Protein AF-A0A149VI31-F1 (afdb_monomer_lite)

pLDDT: mean 93.37, std 4.99, range [61.56, 96.56]

Foldseek 3Di:
DKDFDADPPPRHWDADPVRHTHMDDPPVRVVVVVVVQAPDDQQNDPVDNNGYDPCPPPNPD

Structure (mmCIF, N/CA/C/O backbone):
data_AF-A0A149VI31-F1
#
_entry.id   AF-A0A149VI31-F1
#
loop_
_atom_site.group_PDB
_atom_site.id
_atom_site.type_symbol
_atom_site.label_atom_id
_atom_site.label_alt_id
_atom_site.label_comp_id
_atom_site.label_asym_id
_atom_site.label_entity_id
_atom_site.label_seq_id
_atom_site.pdbx_PDB_ins_code
_atom_site.Cartn_x
_atom_site.Cartn_y
_atom_site.Cartn_z
_atom_site.occupancy
_atom_site.B_iso_or_equiv
_atom_site.auth_seq_id
_atom_site.auth_comp_id
_atom_site.auth_asym_id
_atom_site.auth_atom_id
_atom_site.pdbx_PDB_model_num
ATOM 1 N N . MET A 1 1 ? 6.521 13.871 -6.142 1.00 75.50 1 MET A N 1
ATOM 2 C CA . MET A 1 1 ? 6.246 12.730 -5.243 1.00 75.50 1 MET A CA 1
ATOM 3 C C . MET A 1 1 ? 6.522 11.445 -6.004 1.00 75.50 1 MET A C 1
ATOM 5 O O . MET A 1 1 ? 5.994 11.294 -7.101 1.00 75.50 1 MET A O 1
ATOM 9 N N . GLN A 1 2 ? 7.372 10.582 -5.456 1.00 90.88 2 GLN A N 1
ATOM 10 C CA . GLN A 1 2 ? 7.696 9.262 -5.998 1.00 90.88 2 GLN A CA 1
ATOM 11 C C . GLN A 1 2 ? 7.335 8.200 -4.957 1.00 90.88 2 GLN A C 1
ATOM 13 O O . GLN A 1 2 ? 7.302 8.503 -3.765 1.00 90.88 2 GLN A O 1
ATOM 18 N N . THR A 1 3 ? 7.035 6.989 -5.408 1.00 94.00 3 THR A N 1
ATOM 19 C CA . THR A 1 3 ? 6.740 5.838 -4.546 1.00 94.00 3 THR A CA 1
ATOM 20 C C . THR A 1 3 ? 7.341 4.579 -5.155 1.00 94.00 3 THR A C 1
ATOM 22 O O . THR A 1 3 ? 7.591 4.551 -6.359 1.00 94.00 3 THR A O 1
ATOM 25 N N . LEU A 1 4 ? 7.576 3.544 -4.353 1.00 95.69 4 LEU A N 1
ATOM 26 C CA . LEU A 1 4 ? 7.952 2.235 -4.887 1.00 95.69 4 LEU A CA 1
ATOM 27 C C . LEU A 1 4 ? 6.777 1.686 -5.696 1.00 95.69 4 LEU A C 1
ATOM 29 O O . LEU A 1 4 ? 5.641 1.727 -5.229 1.00 95.69 4 LEU A O 1
ATOM 33 N N . LEU A 1 5 ? 7.030 1.222 -6.916 1.00 95.75 5 LEU A N 1
ATOM 34 C CA . LEU A 1 5 ? 5.981 0.672 -7.764 1.00 95.75 5 LEU A CA 1
ATOM 35 C C . LEU A 1 5 ? 5.542 -0.687 -7.212 1.00 95.75 5 LEU A C 1
ATOM 37 O O . LEU A 1 5 ? 6.374 -1.567 -6.994 1.00 95.75 5 LEU A O 1
ATOM 41 N N . LEU A 1 6 ? 4.232 -0.851 -7.042 1.00 95.75 6 LEU A N 1
ATOM 42 C CA . LEU A 1 6 ? 3.623 -2.146 -6.759 1.00 95.75 6 LEU A CA 1
ATOM 43 C C . LEU A 1 6 ? 3.047 -2.751 -8.039 1.00 95.75 6 LEU A C 1
ATOM 45 O O . LEU A 1 6 ? 2.512 -2.035 -8.893 1.00 95.75 6 LEU A O 1
ATOM 49 N N . ASP A 1 7 ? 3.135 -4.074 -8.168 1.00 94.69 7 ASP A N 1
ATOM 50 C CA . ASP A 1 7 ? 2.488 -4.786 -9.264 1.00 94.69 7 ASP A CA 1
ATOM 51 C C . ASP A 1 7 ? 0.970 -4.559 -9.242 1.00 94.69 7 ASP A C 1
ATOM 53 O O . ASP A 1 7 ? 0.317 -4.578 -8.197 1.00 94.69 7 ASP A O 1
ATOM 57 N N . ARG A 1 8 ? 0.387 -4.387 -10.430 1.00 90.81 8 ARG A N 1
ATOM 58 C CA . ARG A 1 8 ? -1.035 -4.042 -10.587 1.00 90.81 8 ARG A CA 1
ATOM 59 C C . ARG A 1 8 ? -1.982 -5.192 -10.237 1.00 90.81 8 ARG A C 1
ATOM 61 O O . ARG A 1 8 ? -3.164 -4.937 -10.018 1.00 90.81 8 ARG A O 1
ATOM 68 N N . SER A 1 9 ? -1.484 -6.424 -10.200 1.00 92.88 9 SER A N 1
ATOM 69 C CA . SER A 1 9 ? -2.267 -7.624 -9.907 1.00 92.88 9 SER A CA 1
ATOM 70 C C . SER A 1 9 ? -1.982 -8.120 -8.494 1.00 92.88 9 SER A C 1
ATOM 72 O O . SER A 1 9 ? -2.914 -8.326 -7.720 1.00 92.88 9 SER A O 1
ATOM 74 N N . THR A 1 10 ? -0.704 -8.284 -8.141 1.00 94.38 10 THR A N 1
ATOM 75 C CA . THR A 1 10 ? -0.299 -8.908 -6.872 1.00 94.38 10 THR A CA 1
ATOM 76 C C . THR A 1 10 ? -0.107 -7.922 -5.726 1.00 94.38 10 THR A C 1
ATOM 78 O O . THR A 1 10 ? -0.125 -8.356 -4.579 1.00 94.38 10 THR A O 1
ATOM 81 N N . TRP A 1 11 ? 0.028 -6.617 -6.005 1.00 94.00 11 TRP A N 1
ATOM 82 C CA . TRP A 1 11 ? 0.342 -5.585 -5.005 1.00 94.00 1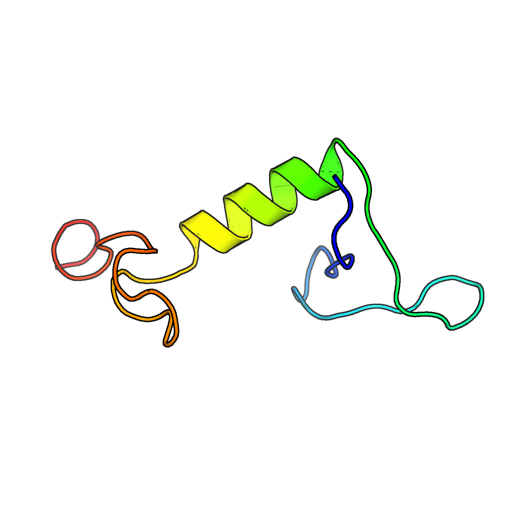1 TRP A CA 1
ATOM 83 C C . TRP A 1 11 ? 1.695 -5.772 -4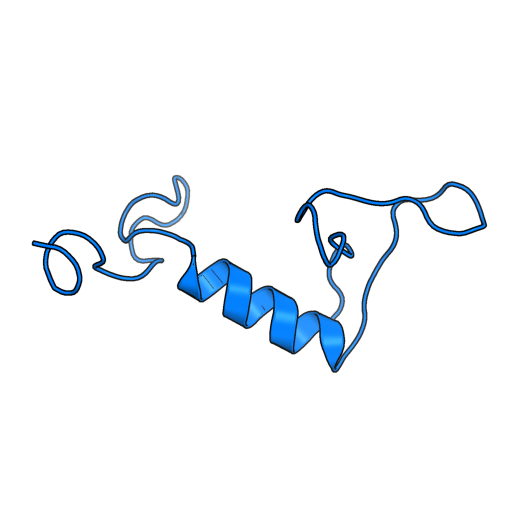.295 1.00 94.00 11 TRP A C 1
ATOM 85 O O . TRP A 1 11 ?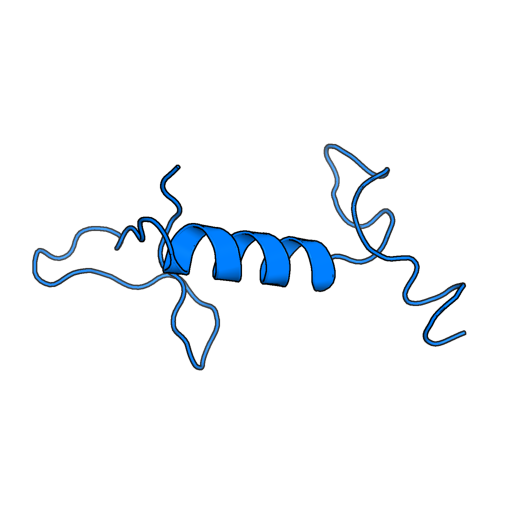 1.890 -5.244 -3.203 1.00 94.00 11 TRP A O 1
ATOM 95 N N . ASP A 1 12 ? 2.635 -6.480 -4.924 1.00 95.56 12 ASP A N 1
ATOM 96 C CA . ASP A 1 12 ? 3.988 -6.710 -4.401 1.00 95.56 12 ASP A CA 1
ATOM 97 C C . ASP A 1 12 ? 5.032 -5.804 -5.080 1.00 95.56 12 ASP A C 1
ATOM 99 O O . ASP A 1 12 ? 4.768 -5.208 -6.128 1.00 95.56 12 ASP A O 1
ATOM 103 N N . LEU A 1 13 ? 6.221 -5.694 -4.486 1.00 95.00 13 LEU A N 1
ATOM 104 C CA . LEU A 1 13 ? 7.351 -4.965 -5.057 1.00 95.00 13 LEU A CA 1
ATOM 105 C C . LEU A 1 13 ? 7.839 -5.642 -6.341 1.00 95.00 13 LEU A C 1
ATOM 107 O O . LEU A 1 13 ? 7.962 -6.863 -6.420 1.00 95.00 13 LEU A O 1
ATOM 111 N N . VAL A 1 14 ? 8.182 -4.828 -7.339 1.00 95.81 14 VAL A N 1
ATOM 112 C CA . VAL A 1 14 ? 8.721 -5.311 -8.615 1.00 95.81 14 VAL A CA 1
ATOM 113 C C . VAL A 1 14 ? 10.069 -4.682 -8.927 1.00 95.81 14 VAL A C 1
ATOM 115 O O . VAL A 1 14 ? 10.397 -3.592 -8.452 1.00 95.81 14 VAL A O 1
ATOM 118 N N . VAL A 1 15 ? 10.851 -5.377 -9.750 1.00 96.56 15 VAL A N 1
ATOM 119 C CA . VAL A 1 15 ? 12.115 -4.863 -10.281 1.00 96.56 15 VAL A CA 1
ATOM 120 C C . VAL A 1 15 ? 11.910 -4.200 -11.639 1.00 96.56 15 VAL A C 1
ATOM 122 O O . VAL A 1 15 ? 11.041 -4.595 -12.417 1.00 96.56 15 VAL A O 1
ATOM 125 N N . ASP A 1 16 ? 12.707 -3.177 -11.918 1.00 93.75 16 ASP A N 1
ATOM 126 C CA . ASP A 1 16 ? 12.775 -2.546 -13.229 1.00 93.75 16 ASP A CA 1
ATOM 127 C C . ASP A 1 16 ? 13.680 -3.328 -14.198 1.00 93.75 16 ASP A C 1
ATOM 129 O O . ASP A 1 16 ? 14.283 -4.348 -13.857 1.00 93.75 16 ASP A O 1
ATOM 133 N N . ALA A 1 17 ? 13.794 -2.837 -15.435 1.00 93.94 17 ALA A N 1
ATOM 134 C CA . ALA A 1 17 ? 14.600 -3.477 -16.476 1.00 93.94 17 ALA A CA 1
ATOM 135 C C . ALA A 1 17 ? 16.110 -3.53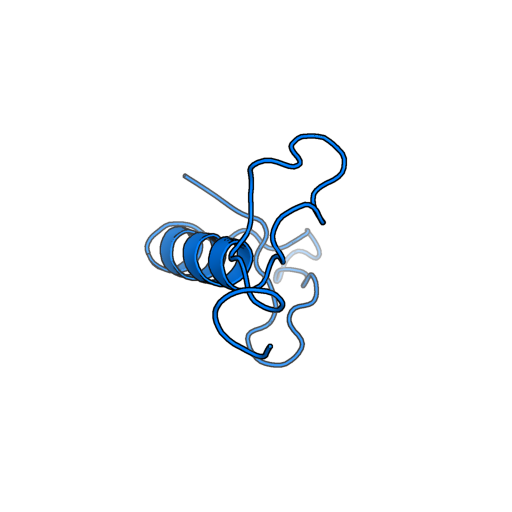2 -16.160 1.00 93.94 17 ALA A C 1
ATOM 137 O O . ALA A 1 17 ? 16.832 -4.303 -16.786 1.00 93.94 17 ALA A O 1
ATOM 138 N N . SER A 1 18 ? 16.590 -2.723 -15.211 1.00 95.31 18 SER A N 1
ATOM 139 C CA . SER A 1 18 ? 17.979 -2.722 -14.738 1.00 95.31 18 SER A CA 1
ATOM 140 C C . SER A 1 18 ? 18.204 -3.636 -13.528 1.00 95.31 18 SER A C 1
ATOM 142 O O . SER A 1 18 ? 19.337 -3.773 -13.071 1.00 95.31 18 SER A O 1
ATOM 144 N N . GLY A 1 19 ? 17.146 -4.273 -13.015 1.00 94.12 19 GLY A N 1
ATOM 145 C CA . GLY A 1 19 ? 17.188 -5.106 -11.815 1.00 94.12 19 GLY A CA 1
ATOM 146 C C . GLY A 1 19 ? 17.144 -4.316 -10.502 1.00 94.12 19 GLY A C 1
ATOM 147 O O . GLY A 1 19 ? 17.366 -4.900 -9.443 1.00 94.12 19 GLY A O 1
ATOM 148 N N . SER A 1 20 ? 16.855 -3.012 -10.546 1.00 95.75 20 SER A N 1
ATOM 149 C CA . SER A 1 20 ? 16.644 -2.184 -9.349 1.00 95.75 20 SER A CA 1
ATOM 150 C C . SER A 1 20 ? 15.178 -2.232 -8.911 1.00 95.75 20 SER A C 1
ATOM 152 O O . SER A 1 20 ? 14.312 -2.602 -9.700 1.00 95.75 20 SER A O 1
ATOM 154 N N . IL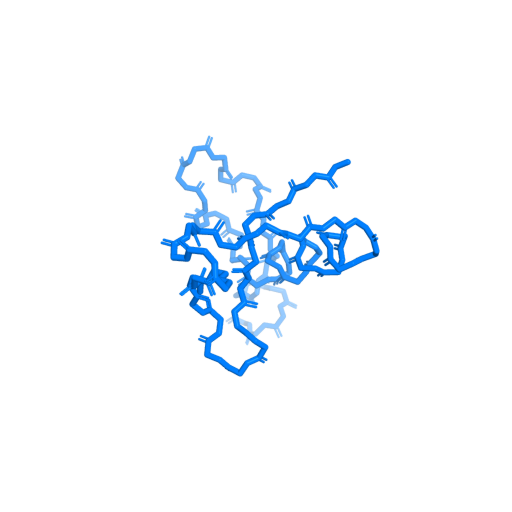E A 1 21 ? 14.861 -1.852 -7.666 1.00 96.44 21 ILE A N 1
ATOM 155 C CA . ILE A 1 21 ? 13.454 -1.746 -7.232 1.00 96.44 21 ILE A CA 1
ATOM 156 C C . ILE A 1 21 ? 12.769 -0.652 -8.054 1.00 96.44 21 ILE A C 1
ATOM 158 O O . ILE A 1 21 ? 13.232 0.490 -8.088 1.00 96.44 21 ILE A O 1
ATOM 162 N N . ALA A 1 22 ? 11.657 -0.999 -8.696 1.00 96.25 22 ALA A N 1
ATOM 163 C CA . ALA A 1 22 ? 10.943 -0.079 -9.559 1.00 96.25 22 ALA A CA 1
ATOM 164 C C . ALA A 1 22 ? 10.302 1.065 -8.759 1.00 96.25 22 ALA A C 1
ATOM 166 O O . ALA A 1 22 ? 9.770 0.883 -7.661 1.00 96.25 22 ALA A O 1
ATOM 167 N N . VAL A 1 23 ? 10.306 2.260 -9.348 1.00 95.88 23 VAL A N 1
ATOM 168 C CA . VAL A 1 23 ? 9.745 3.480 -8.757 1.00 95.88 23 VAL A CA 1
ATOM 169 C C . VAL A 1 23 ? 8.693 4.055 -9.698 1.00 95.88 23 VAL A C 1
ATOM 171 O O . VAL A 1 23 ? 8.892 4.132 -10.909 1.00 95.88 23 VAL A O 1
ATOM 174 N N . ALA A 1 24 ? 7.573 4.496 -9.136 1.00 94.75 24 ALA A N 1
ATOM 175 C CA . ALA A 1 24 ? 6.515 5.198 -9.840 1.00 94.75 24 ALA A CA 1
ATOM 176 C C . ALA A 1 24 ? 6.546 6.701 -9.532 1.00 94.75 24 ALA A C 1
ATOM 178 O O . ALA A 1 24 ? 6.788 7.137 -8.402 1.00 94.75 24 ALA A O 1
ATOM 179 N N . SER A 1 25 ? 6.236 7.507 -10.545 1.00 95.69 25 SER A N 1
ATOM 180 C CA . SER A 1 25 ? 5.978 8.943 -10.430 1.00 95.69 25 SER A CA 1
ATOM 181 C C . SER A 1 25 ? 4.489 9.243 -10.644 1.00 95.69 25 SER A C 1
ATOM 183 O O . SER A 1 25 ? 3.671 8.346 -10.876 1.00 95.69 25 SER A O 1
ATOM 185 N N . ALA A 1 26 ? 4.096 10.510 -10.512 1.00 93.38 26 ALA A N 1
ATOM 186 C CA . ALA A 1 26 ? 2.734 10.923 -10.832 1.00 93.38 26 ALA A CA 1
ATOM 187 C C . ALA A 1 26 ? 2.418 10.649 -12.322 1.00 93.38 26 ALA A C 1
ATOM 189 O O . ALA A 1 26 ? 3.288 10.866 -13.166 1.00 93.38 26 ALA A O 1
ATOM 190 N N . PRO A 1 27 ? 1.193 10.197 -12.658 1.00 93.44 27 PRO A N 1
ATOM 191 C CA . PRO A 1 27 ? 0.010 10.110 -11.789 1.00 93.44 27 PRO A CA 1
ATOM 192 C C . PRO A 1 27 ? -0.102 8.811 -10.972 1.00 93.44 27 PRO A C 1
ATOM 194 O O . PRO A 1 27 ? -0.830 8.781 -9.981 1.00 93.44 27 PRO A O 1
ATOM 197 N N . TYR A 1 28 ? 0.637 7.759 -11.332 1.00 92.88 28 TYR A N 1
ATOM 198 C CA . TYR A 1 28 ? 0.534 6.447 -10.681 1.00 9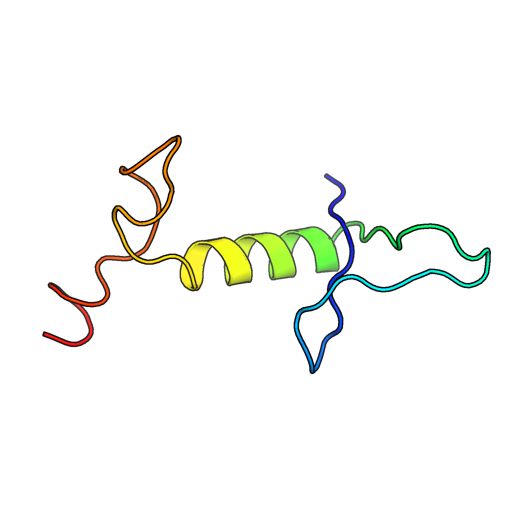2.88 28 TYR A CA 1
ATOM 199 C C . TYR A 1 28 ? 0.875 6.489 -9.193 1.00 92.88 28 TYR A C 1
ATOM 201 O O . TYR A 1 28 ? 0.156 5.902 -8.389 1.00 92.88 28 TYR A O 1
ATOM 209 N N . ALA A 1 29 ? 1.903 7.249 -8.812 1.00 95.25 29 ALA A N 1
ATOM 210 C CA . ALA A 1 29 ? 2.276 7.404 -7.410 1.00 95.25 29 ALA A CA 1
ATOM 211 C C . ALA A 1 29 ? 1.131 7.960 -6.546 1.00 95.25 29 ALA A C 1
ATOM 213 O O . ALA A 1 29 ? 0.983 7.578 -5.389 1.00 95.25 29 ALA A O 1
ATOM 214 N N . VAL A 1 30 ? 0.302 8.846 -7.109 1.00 95.50 30 VAL A N 1
ATOM 215 C CA . VAL A 1 30 ? -0.856 9.415 -6.406 1.00 95.50 30 VAL A CA 1
ATOM 216 C C . VAL A 1 30 ? -1.938 8.356 -6.238 1.00 95.50 30 VAL A C 1
ATOM 218 O O . VAL A 1 30 ? -2.404 8.139 -5.124 1.00 95.50 30 VAL A O 1
ATOM 221 N N . ALA A 1 31 ? -2.297 7.666 -7.323 1.00 95.00 31 ALA A N 1
ATOM 222 C CA . ALA A 1 31 ? -3.316 6.620 -7.291 1.00 95.00 31 ALA A CA 1
ATOM 223 C C . ALA A 1 31 ? -2.946 5.486 -6.320 1.00 95.00 31 ALA A C 1
ATOM 225 O O . ALA A 1 31 ? -3.784 5.059 -5.527 1.00 95.00 31 ALA A O 1
ATOM 226 N N . GLN A 1 32 ? -1.684 5.047 -6.332 1.00 95.62 32 GLN A N 1
ATOM 227 C CA . GLN A 1 32 ? -1.200 4.007 -5.430 1.00 95.62 32 GLN A CA 1
ATOM 228 C C . GLN A 1 32 ? -1.237 4.468 -3.969 1.00 95.62 32 GLN A C 1
ATOM 230 O O . GLN A 1 32 ? -1.726 3.732 -3.120 1.00 95.62 32 GLN A O 1
ATOM 235 N N . ASN A 1 33 ? -0.805 5.698 -3.671 1.00 94.81 33 ASN A N 1
ATOM 236 C CA . ASN A 1 33 ? -0.853 6.226 -2.305 1.00 94.81 33 ASN A CA 1
ATOM 237 C C . ASN A 1 33 ? -2.288 6.328 -1.770 1.00 94.81 33 ASN A C 1
ATOM 239 O O . ASN A 1 33 ? -2.535 5.955 -0.624 1.00 94.81 33 ASN A O 1
ATOM 243 N N . VAL A 1 34 ? -3.238 6.781 -2.595 1.00 95.06 34 VAL A N 1
ATOM 244 C CA . VAL A 1 34 ? -4.663 6.813 -2.226 1.00 95.06 34 VAL A CA 1
ATOM 245 C C . VAL A 1 34 ? -5.175 5.401 -1.957 1.00 95.06 34 VAL A C 1
ATOM 247 O O . VAL A 1 34 ? -5.815 5.162 -0.937 1.00 95.06 34 VAL A O 1
ATOM 250 N N . ALA A 1 35 ? -4.864 4.448 -2.832 1.00 94.81 35 ALA A N 1
ATOM 251 C CA . ALA A 1 35 ? -5.324 3.078 -2.670 1.00 94.81 35 ALA A CA 1
ATOM 252 C C . ALA A 1 35 ? -4.714 2.385 -1.438 1.00 94.81 35 ALA A C 1
ATOM 254 O O . ALA A 1 35 ? -5.435 1.681 -0.735 1.00 94.81 35 ALA A O 1
ATOM 255 N N . CYS A 1 36 ? -3.437 2.625 -1.124 1.00 94.00 36 CYS A N 1
ATOM 256 C CA . CYS A 1 36 ? -2.831 2.165 0.126 1.00 94.00 36 CYS A CA 1
ATOM 257 C C . CYS A 1 36 ? -3.538 2.779 1.341 1.00 94.00 36 CYS A C 1
ATOM 259 O O . CYS A 1 36 ? -3.934 2.047 2.241 1.00 94.00 36 CYS A O 1
ATOM 261 N N . ALA A 1 37 ? -3.771 4.097 1.347 1.00 94.12 37 ALA A N 1
ATOM 262 C CA . ALA A 1 37 ? -4.449 4.776 2.454 1.00 94.12 37 ALA A CA 1
ATOM 263 C C . ALA A 1 37 ? -5.877 4.254 2.689 1.00 94.12 37 ALA A C 1
ATOM 265 O O . ALA A 1 37 ? -6.301 4.118 3.832 1.00 94.12 37 ALA A O 1
ATOM 266 N N . VAL A 1 38 ? -6.601 3.926 1.614 1.00 94.38 38 VAL A N 1
ATOM 267 C CA . VAL A 1 38 ? -7.955 3.362 1.687 1.00 94.38 38 VAL A CA 1
ATOM 268 C C . VAL A 1 38 ? -7.944 1.903 2.136 1.00 94.38 38 VAL A C 1
ATOM 270 O O . VAL A 1 38 ? -8.937 1.464 2.689 1.00 94.38 38 VAL A O 1
ATOM 273 N N . ARG A 1 39 ? -6.875 1.129 1.924 1.00 93.00 39 ARG A N 1
ATOM 274 C CA . ARG A 1 39 ? -6.817 -0.289 2.335 1.00 93.00 39 ARG A CA 1
ATOM 275 C C . ARG A 1 39 ? -6.439 -0.498 3.801 1.00 93.00 39 ARG A C 1
ATOM 277 O O . ARG A 1 39 ? -6.736 -1.560 4.332 1.00 93.00 39 ARG A O 1
ATOM 284 N N . VAL A 1 40 ? -5.807 0.488 4.434 1.00 94.19 40 VAL A N 1
ATOM 285 C CA . VAL A 1 40 ? -5.413 0.420 5.849 1.00 94.19 40 VAL A CA 1
ATOM 286 C C . VAL A 1 40 ? -6.645 0.536 6.747 1.00 94.19 40 VAL A C 1
ATOM 288 O O . VAL A 1 40 ? -7.465 1.447 6.588 1.00 94.19 40 VAL A O 1
ATOM 291 N N . PHE A 1 41 ? -6.761 -0.366 7.718 1.00 94.94 41 PHE A N 1
ATOM 292 C CA . PHE A 1 41 ? -7.798 -0.318 8.743 1.00 94.94 41 PHE A CA 1
ATOM 293 C C . PHE A 1 41 ? -7.432 0.719 9.809 1.00 94.94 41 PHE A C 1
ATOM 295 O O . PHE A 1 41 ? -6.265 0.886 10.167 1.00 94.94 41 PHE A O 1
ATOM 302 N N . LEU A 1 42 ? -8.431 1.434 10.330 1.00 95.56 42 LEU A N 1
ATOM 303 C CA . LEU A 1 42 ? -8.222 2.415 11.393 1.00 95.56 42 LEU A CA 1
ATOM 304 C C . LEU A 1 42 ? -7.534 1.755 12.597 1.00 95.56 42 LEU A C 1
ATOM 306 O O . LEU A 1 42 ? -8.035 0.767 13.133 1.00 95.56 42 LEU A O 1
ATOM 310 N N . GLY A 1 43 ? -6.397 2.310 13.020 1.00 93.62 43 GLY A N 1
ATOM 311 C CA . GLY A 1 43 ? -5.604 1.786 14.138 1.00 93.62 43 GLY A CA 1
ATOM 312 C C . GLY A 1 43 ? -4.560 0.728 13.766 1.00 93.62 43 GLY A C 1
ATOM 313 O O . GLY A 1 43 ? -3.744 0.377 14.614 1.00 93.62 43 GLY A O 1
ATOM 314 N N . GLU A 1 44 ? -4.533 0.249 12.521 1.00 94.94 44 GLU A N 1
ATOM 315 C CA . GLU A 1 44 ? -3.604 -0.799 12.071 1.00 94.94 44 GLU A CA 1
ATOM 316 C C . GLU A 1 44 ? -2.158 -0.289 11.943 1.00 94.94 44 GLU A C 1
ATOM 318 O O . GLU A 1 44 ? -1.198 -1.012 12.212 1.00 94.94 44 GLU A O 1
ATOM 323 N N . CYS A 1 45 ? -1.980 0.978 11.556 1.00 92.94 45 CYS A N 1
ATOM 324 C CA . CYS A 1 45 ? -0.654 1.556 11.372 1.00 92.94 45 CYS A CA 1
ATOM 325 C C . CYS A 1 45 ? 0.045 1.786 12.724 1.00 92.94 45 CYS A C 1
ATOM 327 O O . CYS A 1 45 ? -0.300 2.701 13.469 1.00 92.94 45 CYS A O 1
ATOM 329 N N . TRP A 1 46 ? 1.079 0.990 13.015 1.00 92.75 46 TRP A N 1
ATOM 330 C CA . TRP A 1 46 ? 1.774 0.996 14.311 1.00 92.75 46 TRP A CA 1
ATOM 331 C C . TRP A 1 46 ? 2.354 2.347 14.726 1.00 92.75 46 TRP A C 1
ATOM 333 O O . TRP A 1 46 ? 2.278 2.714 15.895 1.00 92.75 46 TRP A O 1
ATOM 343 N N . TYR A 1 47 ? 2.938 3.094 13.789 1.00 94.69 47 TYR A N 1
ATOM 344 C CA . TYR A 1 47 ? 3.551 4.387 14.103 1.00 94.69 47 TYR A CA 1
ATOM 345 C C . TYR A 1 47 ? 2.546 5.540 14.139 1.00 94.69 47 TYR A C 1
ATOM 347 O O . TYR A 1 47 ? 2.852 6.595 14.690 1.00 94.69 47 TYR A O 1
ATOM 355 N N . ASN A 1 48 ? 1.360 5.363 13.553 1.00 94.75 48 ASN A N 1
ATOM 356 C CA . ASN A 1 48 ? 0.304 6.363 13.580 1.00 94.75 48 ASN A CA 1
ATOM 357 C C . ASN A 1 48 ? -1.072 5.696 13.507 1.00 94.75 48 ASN A C 1
ATOM 359 O O . ASN A 1 48 ? -1.657 5.536 12.435 1.00 94.75 48 ASN A O 1
ATOM 363 N N . THR A 1 49 ? -1.608 5.360 14.674 1.00 94.81 49 THR A N 1
ATOM 364 C CA . THR A 1 49 ? -2.894 4.670 14.818 1.00 94.81 49 THR A CA 1
ATOM 365 C C . THR A 1 49 ? -4.103 5.535 14.444 1.00 94.81 49 THR A C 1
ATOM 367 O O . THR A 1 49 ? -5.208 5.014 14.334 1.00 94.81 49 THR A O 1
ATOM 370 N N . ALA A 1 50 ? -3.921 6.839 14.201 1.00 95.06 50 ALA A N 1
ATOM 371 C CA . ALA A 1 50 ? -4.986 7.704 13.691 1.00 95.06 50 ALA A CA 1
ATOM 372 C C . ALA A 1 50 ? -5.242 7.523 12.181 1.00 95.06 50 ALA A C 1
ATOM 374 O O . ALA A 1 50 ? -6.212 8.070 11.659 1.00 95.06 50 ALA A O 1
ATOM 375 N N . LEU A 1 51 ? -4.374 6.795 11.468 1.00 94.00 51 LEU A N 1
ATOM 376 C CA . LEU A 1 51 ? -4.531 6.511 10.041 1.00 94.00 51 LEU A CA 1
ATOM 377 C C . LEU A 1 51 ? -5.426 5.295 9.787 1.00 94.00 51 LEU A C 1
ATOM 379 O O . LEU A 1 51 ? -5.535 4.397 10.621 1.00 94.00 51 LEU A O 1
ATOM 383 N N . GLY A 1 52 ? -5.987 5.255 8.578 1.00 93.69 52 GLY A N 1
ATOM 384 C CA . GLY A 1 52 ? -6.844 4.181 8.084 1.00 93.69 52 GLY A CA 1
ATOM 385 C C . GLY A 1 52 ? -8.323 4.552 8.080 1.00 93.69 52 GLY A C 1
ATOM 386 O O . GLY A 1 52 ? -8.731 5.596 8.593 1.00 93.69 52 GLY A O 1
ATOM 387 N N . LEU A 1 53 ? -9.132 3.691 7.468 1.00 95.06 53 LEU A N 1
ATOM 388 C CA . LEU A 1 53 ? -10.584 3.841 7.448 1.00 95.06 53 LEU A CA 1
ATOM 389 C C . LEU A 1 53 ? -11.236 2.978 8.535 1.00 95.06 53 LEU A C 1
ATOM 391 O O . LEU A 1 53 ? -10.761 1.868 8.794 1.00 95.06 53 LEU A O 1
ATOM 395 N N . PRO A 1 54 ? -12.330 3.450 9.166 1.00 94.56 54 PRO A N 1
ATOM 396 C CA . PRO A 1 54 ? -13.057 2.721 10.206 1.00 94.56 54 PRO A CA 1
ATOM 397 C C . PRO A 1 54 ? -13.864 1.557 9.613 1.00 94.56 54 PRO A C 1
ATOM 399 O O . PRO A 1 54 ? -15.094 1.536 9.660 1.00 94.56 54 PRO A O 1
ATOM 402 N N . TYR A 1 55 ? -13.167 0.593 9.007 1.00 94.44 55 TYR A N 1
ATOM 403 C CA . TYR A 1 55 ? -13.797 -0.500 8.286 1.00 94.44 55 TYR A CA 1
ATOM 404 C C . TYR A 1 55 ? -14.654 -1.354 9.186 1.00 94.44 55 TYR A C 1
ATOM 406 O O . TYR A 1 55 ? -15.776 -1.627 8.808 1.00 94.44 55 TYR A O 1
ATOM 414 N N . LEU A 1 56 ? -14.161 -1.726 10.366 1.00 91.50 56 LEU A N 1
ATOM 415 C CA . LEU A 1 56 ? -14.955 -2.483 11.326 1.00 91.50 56 LEU A CA 1
ATOM 416 C C . LEU A 1 56 ? -16.131 -1.612 11.789 1.00 91.50 56 LEU A C 1
ATOM 418 O O . LEU A 1 56 ? -17.229 -1.738 11.282 1.00 91.50 56 LEU A O 1
ATOM 422 N N . THR A 1 57 ? -15.900 -0.566 12.572 1.00 91.38 57 THR A N 1
ATOM 423 C CA . THR A 1 57 ? -16.998 0.169 13.224 1.00 91.38 57 THR A CA 1
ATOM 424 C C . THR A 1 57 ? -18.031 0.838 12.305 1.00 91.38 57 THR A C 1
ATOM 426 O O . THR A 1 57 ? -19.176 1.000 12.723 1.00 91.38 57 THR A O 1
ATOM 429 N N . ASN A 1 58 ? -17.666 1.281 11.094 1.00 92.12 58 ASN A N 1
ATOM 430 C CA . ASN A 1 58 ? -18.537 2.136 10.272 1.00 92.12 58 ASN A CA 1
ATOM 431 C C . ASN A 1 58 ? -18.879 1.566 8.891 1.00 92.12 58 ASN A C 1
ATOM 433 O O . ASN A 1 58 ? -19.836 2.044 8.283 1.00 92.12 58 ASN A O 1
ATOM 437 N N . ILE A 1 59 ? -18.100 0.616 8.367 1.00 89.50 59 ILE A N 1
ATOM 438 C CA . ILE A 1 59 ? -18.264 0.127 6.986 1.00 89.50 59 ILE A CA 1
ATOM 439 C C . ILE A 1 59 ? -18.727 -1.338 6.965 1.00 89.50 59 ILE A C 1
ATOM 441 O O . ILE A 1 59 ? -19.553 -1.691 6.128 1.00 89.50 59 ILE A O 1
ATOM 445 N N . LEU A 1 60 ? -18.223 -2.180 7.873 1.00 89.25 60 LEU A N 1
ATOM 446 C CA . LEU A 1 60 ? -18.423 -3.633 7.900 1.00 89.25 60 LEU A CA 1
ATOM 447 C C . LEU A 1 60 ? -19.169 -4.133 9.156 1.00 89.25 60 LEU A C 1
ATOM 449 O O . LEU A 1 60 ? -19.863 -5.140 9.044 1.00 89.25 60 LEU A O 1
ATOM 453 N N . GLY A 1 61 ? -19.077 -3.438 10.299 1.00 61.56 61 GLY A N 1
ATOM 454 C CA . GLY A 1 61 ? -19.780 -3.706 11.571 1.00 61.56 61 GLY A CA 1
ATOM 455 C C . GLY A 1 61 ? -18.938 -4.349 12.673 1.00 61.56 61 GLY A C 1
ATOM 456 O O . GLY A 1 61 ? -19.523 -5.188 13.390 1.00 61.56 61 GLY A O 1
#

Radius of gyration: 14.14 Å; chains: 1; bounding box: 38×22×31 Å

Sequence (61 aa):
MQTLLLDRSTWDLVVDASGSIAVASAPYAVAQNVACAVRVFLGECWYNTALGLPYLTNILG

Secondary structure (DSSP, 8-state):
--EEPBPTTT--B-B-TTSSBPEE-TTHHHHHHHHHHHHSBTTT-TT-TT-SB-IIIIII-

Organism: NCBI:txid178901